Protein AF-A0A958NZI2-F1 (afdb_monomer_lite)

Radius of gyration: 19.56 Å; chains: 1; bounding box: 43×53×58 Å

Sequence (113 aa):
MKIILSMVALLSASAFACPEFNGTYTCTSEGQSGQMEIKTYQENGIYVYETDGDKLYADGQERPVQEEDLVGTMSATCSGSSLVMNLQGDYLENGQKAGVLTMTSTVTATDAG

Foldseek 3Di:
DDDDPPPPPPPPPVPLDEAFPADWDWDDDPNDIDIWGWGWDDDPNWIWIDIPRDIATQPQDWDWDDDPQWTWTKHWHGDRQKIKMWTWTFGDDVNHGPDIDTDIDIDGDDDPD

Secondary structure (DSSP, 8-state):
----------------PPPP--EEEEEEETTEEEEEEEEEEEETTEEEEEETTEEEESS---EEEE-SSEEEEEEEEEETTEEEEEEEEEEEETTEEEEEEEEEEEEE-----

Structure (mmCIF, N/CA/C/O backbone):
data_AF-A0A958NZI2-F1
#
_entry.id   AF-A0A958NZI2-F1
#
loop_
_atom_site.group_PDB
_atom_site.id
_atom_site.type_symbol
_atom_site.label_atom_id
_atom_site.label_alt_id
_atom_site.label_comp_id
_atom_site.label_asym_id
_atom_site.label_entity_id
_atom_site.label_seq_id
_atom_site.pdbx_PDB_ins_code
_atom_site.Cartn_x
_atom_site.Cartn_y
_atom_site.Cartn_z
_atom_site.occupancy
_atom_site.B_iso_or_equiv
_atom_site.auth_seq_id
_atom_site.auth_comp_id
_atom_site.auth_asym_id
_atom_site.auth_atom_id
_atom_site.pdbx_PDB_model_num
ATOM 1 N N . MET A 1 1 ? -27.410 -36.488 38.075 1.00 38.28 1 MET A N 1
ATOM 2 C CA . MET A 1 1 ? -27.055 -35.962 36.739 1.00 38.28 1 MET A CA 1
ATOM 3 C C . MET A 1 1 ? -26.396 -34.604 36.922 1.00 38.28 1 MET A C 1
ATOM 5 O O . MET A 1 1 ? -27.049 -33.701 37.422 1.00 38.28 1 MET A O 1
ATOM 9 N N . LYS A 1 2 ? -25.096 -34.483 36.629 1.00 37.75 2 LYS A N 1
ATOM 10 C CA . LYS A 1 2 ? -24.357 -33.211 36.651 1.00 37.75 2 LYS A CA 1
ATOM 11 C C . LYS A 1 2 ? -24.243 -32.732 35.205 1.00 37.75 2 LYS A C 1
ATOM 13 O O . LYS A 1 2 ? -23.544 -33.364 34.423 1.00 37.75 2 LYS A O 1
ATOM 18 N N . ILE A 1 3 ? -24.969 -31.675 34.855 1.00 50.19 3 ILE A N 1
ATOM 19 C CA . ILE A 1 3 ? -24.854 -31.013 33.554 1.00 50.19 3 ILE A CA 1
ATOM 20 C C . ILE A 1 3 ? -23.773 -29.947 33.718 1.00 50.19 3 ILE A C 1
ATOM 22 O O . ILE A 1 3 ? -23.974 -28.958 34.418 1.00 50.19 3 ILE A O 1
ATOM 26 N N . ILE A 1 4 ? -22.600 -30.200 33.143 1.00 54.97 4 ILE A N 1
ATOM 27 C CA . ILE A 1 4 ? -21.525 -29.213 33.055 1.00 54.97 4 ILE A CA 1
ATOM 28 C C . ILE A 1 4 ? -21.888 -28.303 31.884 1.00 54.97 4 ILE A C 1
ATOM 30 O O . ILE A 1 4 ? -21.826 -28.705 30.724 1.00 54.97 4 ILE A O 1
ATOM 34 N N . LEU A 1 5 ? -22.339 -27.096 32.215 1.00 56.09 5 LEU A N 1
ATOM 35 C CA . LEU A 1 5 ? -22.581 -26.019 31.267 1.00 56.09 5 LEU A CA 1
ATOM 36 C C . LEU A 1 5 ? -21.208 -25.523 30.779 1.00 56.09 5 LEU A C 1
ATOM 38 O O . LEU A 1 5 ? -20.579 -24.677 31.412 1.00 56.09 5 LEU A O 1
ATOM 42 N N . SER A 1 6 ? -20.700 -26.102 29.689 1.00 51.41 6 SER A N 1
ATOM 43 C CA . SER A 1 6 ? -19.527 -25.580 28.980 1.00 51.41 6 SER A CA 1
ATOM 44 C C . SER A 1 6 ? -19.913 -24.277 28.295 1.00 51.41 6 SER A C 1
ATOM 46 O O . SER A 1 6 ? -20.386 -24.249 27.162 1.00 51.41 6 SER A O 1
ATOM 48 N N . MET A 1 7 ? -19.728 -23.190 29.032 1.00 57.25 7 MET A N 1
ATOM 49 C CA . MET A 1 7 ? -19.792 -21.822 28.549 1.00 57.25 7 MET A CA 1
ATOM 50 C C . MET A 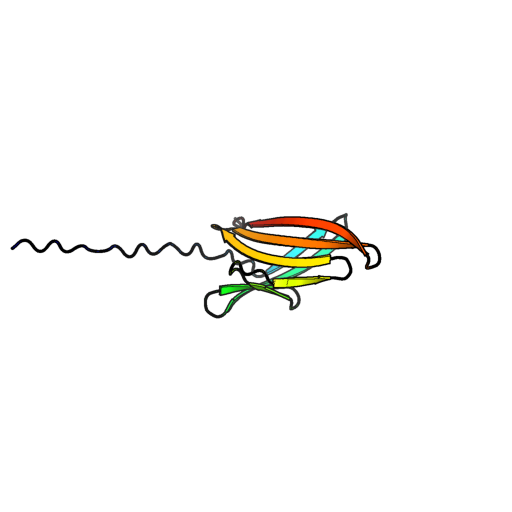1 7 ? -18.564 -21.611 27.657 1.00 57.25 7 MET A C 1
ATOM 52 O O . MET A 1 7 ? -17.478 -21.279 28.128 1.00 57.25 7 MET A O 1
ATOM 56 N N . VAL A 1 8 ? -18.712 -21.925 26.367 1.00 57.53 8 VAL A N 1
ATOM 57 C CA . VAL A 1 8 ? -17.721 -21.593 25.342 1.00 57.53 8 VAL A CA 1
ATOM 58 C C . VAL A 1 8 ? -17.672 -20.074 25.289 1.00 57.53 8 VAL A C 1
ATOM 60 O O . VAL A 1 8 ? -18.560 -19.427 24.737 1.00 57.53 8 VAL A O 1
ATOM 63 N N . ALA A 1 9 ? -16.658 -19.509 25.940 1.00 52.34 9 ALA A N 1
ATOM 64 C CA . ALA A 1 9 ? -16.269 -18.132 25.744 1.00 52.34 9 ALA A CA 1
ATOM 65 C C . ALA A 1 9 ? -15.953 -17.981 24.254 1.00 52.34 9 ALA A C 1
ATOM 67 O O . ALA A 1 9 ? -14.936 -18.477 23.768 1.00 52.34 9 ALA A O 1
ATOM 68 N N . LEU A 1 10 ? -16.870 -17.342 23.529 1.00 47.50 10 LEU A N 1
ATOM 69 C CA . LEU A 1 10 ? -16.576 -16.684 22.269 1.00 47.50 10 LEU A CA 1
ATOM 70 C C . LEU A 1 10 ? -15.480 -15.677 22.602 1.00 47.50 10 LEU A C 1
ATOM 72 O O . LEU A 1 10 ? -15.757 -14.570 23.056 1.00 47.50 10 LEU A O 1
ATOM 76 N N . LEU A 1 11 ? -14.231 -16.120 22.469 1.00 51.53 11 LEU A N 1
ATOM 77 C CA . LEU A 1 11 ? -13.080 -15.254 22.350 1.00 51.53 11 LEU A CA 1
ATOM 78 C C . LEU A 1 11 ? -13.381 -14.402 21.126 1.00 51.53 11 LEU A C 1
ATOM 80 O O . LEU A 1 11 ? -13.112 -14.794 19.993 1.00 51.53 11 LEU A O 1
ATOM 84 N N . SER A 1 12 ? -14.024 -13.263 21.368 1.00 43.66 12 SER A N 1
ATOM 85 C CA . SER A 1 12 ? -13.928 -12.090 20.533 1.00 43.66 12 SER A CA 1
ATOM 86 C C . SER A 1 12 ? -12.436 -11.843 20.412 1.00 43.66 12 SER A C 1
ATOM 88 O O . SER A 1 12 ? -11.841 -11.193 21.273 1.00 43.66 12 SER A O 1
ATOM 90 N N . ALA A 1 13 ? -11.817 -12.461 19.401 1.00 48.84 13 ALA A N 1
ATOM 91 C CA . ALA A 1 13 ? -10.584 -11.965 18.846 1.00 48.84 13 ALA A CA 1
ATOM 92 C C . ALA A 1 13 ? -10.862 -10.479 18.705 1.00 48.84 13 ALA A C 1
ATOM 94 O O . ALA A 1 13 ? -11.782 -10.091 17.982 1.00 48.84 13 ALA A O 1
ATOM 95 N N . SER A 1 14 ? -10.205 -9.673 19.534 1.00 45.91 14 SER A N 1
ATOM 96 C CA . SER A 1 14 ? -10.146 -8.249 19.311 1.00 45.91 14 SER A CA 1
ATOM 97 C C . SER A 1 14 ? -9.627 -8.158 17.892 1.00 45.91 14 SER A C 1
ATOM 99 O O . SER A 1 14 ? -8.452 -8.434 17.649 1.00 45.91 14 SER A O 1
ATOM 101 N N . ALA A 1 15 ? -10.538 -7.934 16.945 1.00 51.19 15 ALA A N 1
ATOM 102 C CA . ALA A 1 15 ? -10.196 -7.468 15.630 1.00 51.19 15 ALA A CA 1
ATOM 103 C C . ALA A 1 15 ? -9.432 -6.195 15.947 1.00 51.19 15 ALA A C 1
ATOM 105 O O . ALA A 1 15 ? -10.035 -5.189 16.317 1.00 51.19 15 ALA A O 1
ATOM 106 N N . PHE A 1 16 ? -8.105 -6.308 16.015 1.00 58.41 16 PHE A N 1
ATOM 107 C CA . PHE A 1 16 ? -7.236 -5.161 16.110 1.00 58.41 16 PHE A CA 1
ATOM 108 C C . PHE A 1 16 ? -7.561 -4.411 14.833 1.00 58.41 16 PHE A C 1
ATOM 110 O O . PHE A 1 16 ? -7.219 -4.858 13.738 1.00 58.41 16 PHE A O 1
ATOM 117 N N . ALA A 1 17 ? -8.420 -3.407 14.997 1.00 77.75 17 ALA A N 1
ATOM 118 C CA . ALA A 1 17 ? -8.918 -2.592 13.922 1.00 77.75 17 ALA A CA 1
ATOM 119 C C . ALA A 1 17 ? -7.688 -2.074 13.198 1.00 77.75 17 ALA A C 1
ATOM 121 O O . ALA A 1 17 ? -6.765 -1.555 13.830 1.00 77.75 17 ALA A O 1
ATOM 122 N N . CYS A 1 18 ? -7.653 -2.296 11.892 1.00 89.00 18 CYS A N 1
ATOM 123 C CA . CYS A 1 18 ? -6.639 -1.706 11.052 1.00 89.00 18 CYS A CA 1
ATOM 124 C C . CYS A 1 18 ? -6.509 -0.210 11.380 1.00 89.00 18 CYS A C 1
ATOM 126 O O . CYS A 1 18 ? -7.534 0.444 11.605 1.00 89.00 18 CYS A O 1
ATOM 128 N N . PRO A 1 19 ? -5.285 0.337 11.439 1.00 91.19 19 PRO A N 1
ATOM 129 C CA . PRO A 1 19 ? -5.101 1.753 11.726 1.00 91.19 19 PRO A CA 1
ATOM 130 C C . PRO A 1 19 ? -5.814 2.602 10.673 1.00 91.19 19 PRO A C 1
ATOM 132 O O . PRO A 1 19 ? -5.777 2.275 9.488 1.00 91.19 19 PRO A O 1
ATOM 135 N N . GLU A 1 20 ? -6.445 3.694 11.092 1.00 91.62 20 GLU A N 1
ATOM 136 C CA . GLU A 1 20 ? -7.002 4.681 10.171 1.00 91.62 20 GLU A CA 1
ATOM 137 C C . GLU A 1 20 ? -5.969 5.772 9.896 1.00 91.62 20 GLU A C 1
ATOM 139 O O . GLU A 1 20 ? -5.447 6.393 10.821 1.00 91.62 20 GLU A O 1
ATOM 144 N N . PHE A 1 21 ? -5.694 6.023 8.618 1.00 90.38 21 PHE A N 1
ATOM 145 C CA . PHE A 1 21 ? -4.736 7.035 8.168 1.00 90.38 21 PHE A CA 1
ATOM 146 C C . PHE A 1 21 ? -5.452 8.189 7.464 1.00 90.38 21 PHE A C 1
ATOM 148 O O . PHE A 1 21 ? -4.999 8.674 6.440 1.00 90.38 21 PHE A O 1
ATOM 155 N N . ASN A 1 22 ? -6.626 8.590 7.950 1.00 93.19 22 ASN A N 1
ATOM 156 C CA . ASN A 1 22 ? -7.406 9.650 7.315 1.00 93.19 22 ASN A CA 1
ATOM 157 C C . ASN A 1 22 ? -6.683 11.006 7.416 1.00 93.19 22 ASN A C 1
ATOM 159 O O . ASN A 1 22 ? -6.495 11.519 8.519 1.00 93.19 22 ASN A O 1
ATOM 163 N N . GLY A 1 23 ? -6.330 11.616 6.281 1.00 92.94 23 GLY A N 1
ATOM 164 C CA . GLY A 1 23 ? -5.757 12.965 6.251 1.00 92.94 23 GLY A CA 1
ATOM 165 C C . GLY A 1 23 ? -4.849 13.255 5.058 1.00 92.94 23 GLY A C 1
ATOM 166 O O . GLY A 1 23 ? -4.695 12.442 4.152 1.00 92.94 23 GLY A O 1
ATOM 167 N N . THR A 1 24 ? -4.236 14.440 5.068 1.00 93.69 24 THR A N 1
ATOM 168 C CA . THR A 1 24 ? -3.229 14.849 4.080 1.00 93.69 24 THR A CA 1
ATOM 169 C C . THR A 1 24 ? -1.833 14.728 4.681 1.00 93.69 24 THR A C 1
ATOM 171 O O . THR A 1 24 ? -1.531 15.344 5.703 1.00 93.69 24 THR A O 1
ATOM 174 N N . TYR A 1 25 ? -0.968 13.972 4.017 1.00 89.69 25 TYR A N 1
ATOM 175 C CA . TYR A 1 25 ? 0.402 13.690 4.421 1.00 89.69 25 TYR A CA 1
ATOM 176 C C . TYR A 1 25 ? 1.382 14.339 3.454 1.00 89.69 25 TYR A C 1
ATOM 178 O O . TYR A 1 25 ? 1.090 14.517 2.275 1.00 89.69 25 TYR A O 1
ATOM 186 N N . THR A 1 26 ? 2.559 14.706 3.957 1.00 90.69 26 THR A N 1
ATOM 187 C CA . THR A 1 26 ? 3.672 15.143 3.110 1.00 90.69 26 THR A CA 1
ATOM 188 C C . THR A 1 26 ? 4.646 13.986 2.958 1.00 90.69 26 THR A C 1
ATOM 190 O O . THR A 1 26 ? 5.216 13.525 3.945 1.00 90.69 26 THR A O 1
ATOM 193 N N . CYS A 1 27 ? 4.840 13.526 1.728 1.00 83.88 27 CYS A N 1
ATOM 194 C CA . CYS A 1 27 ? 5.830 12.517 1.384 1.00 83.88 27 CYS A CA 1
ATOM 195 C C . CYS A 1 27 ? 7.086 13.224 0.885 1.00 83.88 27 CYS A C 1
ATOM 197 O O . CYS A 1 27 ? 7.041 13.907 -0.136 1.00 83.88 27 CYS A O 1
ATOM 199 N N . THR A 1 28 ? 8.202 13.064 1.596 1.00 88.69 28 THR A N 1
ATOM 200 C CA . THR A 1 28 ? 9.498 13.600 1.171 1.00 88.69 28 THR A CA 1
ATOM 201 C C . THR A 1 28 ? 10.415 12.461 0.747 1.00 88.69 28 THR A C 1
ATOM 203 O O . THR A 1 28 ? 10.701 11.572 1.545 1.00 88.69 28 THR A O 1
ATOM 206 N N . SER A 1 29 ? 10.898 12.506 -0.494 1.00 84.75 29 SER A N 1
ATOM 207 C CA . SER A 1 29 ? 11.868 11.560 -1.050 1.00 84.75 29 SER A CA 1
ATOM 208 C C . SER A 1 29 ? 12.923 12.317 -1.851 1.00 84.75 29 SER A C 1
ATOM 210 O O . SER A 1 29 ? 12.585 13.192 -2.642 1.00 84.75 29 SER A O 1
ATOM 212 N N . GLU A 1 30 ? 14.203 12.031 -1.603 1.00 87.44 30 GLU A N 1
ATOM 213 C CA . GLU A 1 30 ? 15.353 12.608 -2.327 1.00 87.44 30 GLU A CA 1
ATOM 214 C C . GLU A 1 30 ? 15.323 14.145 -2.505 1.00 87.44 30 GLU A C 1
ATOM 216 O O . GLU A 1 30 ? 15.787 14.698 -3.499 1.00 87.44 30 GLU A O 1
ATOM 221 N N . GLY A 1 31 ? 14.783 14.866 -1.516 1.00 84.62 31 GLY A N 1
ATOM 222 C CA . GLY A 1 31 ? 14.685 16.332 -1.535 1.00 84.62 31 GLY A CA 1
ATOM 223 C C . GLY A 1 31 ? 13.467 16.889 -2.281 1.00 84.62 31 GLY A C 1
ATOM 224 O O . GLY A 1 31 ? 13.278 18.105 -2.301 1.00 84.62 31 GLY A O 1
ATOM 225 N N . GLN A 1 32 ? 12.617 16.031 -2.844 1.00 83.31 32 GLN A N 1
ATOM 226 C CA . GLN A 1 32 ? 11.296 16.385 -3.351 1.00 83.31 32 GLN A CA 1
ATOM 227 C C . GLN A 1 32 ? 10.239 16.109 -2.283 1.00 83.31 32 GLN A C 1
ATOM 229 O O . GLN A 1 32 ? 10.297 15.094 -1.594 1.00 83.31 32 GLN A O 1
ATOM 234 N N . SER A 1 33 ? 9.269 17.014 -2.153 1.00 90.31 33 SER A N 1
ATOM 235 C CA . SER A 1 33 ? 8.109 16.836 -1.279 1.00 90.31 33 SER A CA 1
ATOM 236 C C . SER A 1 33 ? 6.832 16.876 -2.105 1.00 90.31 33 SER A C 1
ATOM 238 O O . SER A 1 33 ? 6.612 17.828 -2.853 1.00 90.31 33 SER A O 1
ATOM 240 N N . GLY A 1 34 ? 5.991 15.862 -1.937 1.00 89.06 34 GLY A N 1
ATOM 241 C CA . GLY A 1 34 ? 4.628 15.806 -2.453 1.00 89.06 34 GLY A CA 1
ATOM 242 C C . GLY A 1 34 ? 3.619 15.779 -1.311 1.00 89.06 34 GLY A C 1
ATOM 243 O O . GLY A 1 34 ? 3.960 15.416 -0.184 1.00 89.06 34 GLY A O 1
ATOM 244 N N . GLN A 1 35 ? 2.380 16.174 -1.594 1.00 92.50 35 GLN A N 1
ATOM 245 C CA . GLN A 1 35 ? 1.255 15.929 -0.694 1.00 92.50 35 GLN A CA 1
ATOM 246 C C . GLN A 1 35 ? 0.437 14.751 -1.206 1.00 92.50 35 GLN A C 1
ATOM 248 O O . GLN A 1 35 ? 0.289 14.585 -2.411 1.00 92.50 35 GLN A O 1
ATOM 253 N N . MET A 1 36 ? -0.088 13.968 -0.274 1.00 91.06 36 MET A N 1
ATOM 254 C CA . MET A 1 36 ? -0.893 12.785 -0.530 1.00 91.06 36 MET A CA 1
ATOM 255 C C . MET A 1 36 ? -2.091 12.805 0.416 1.00 91.06 36 MET A C 1
ATOM 257 O O . MET A 1 36 ? -1.910 12.938 1.625 1.00 91.06 36 MET A O 1
ATOM 261 N N . GLU A 1 37 ? -3.309 12.693 -0.107 1.00 94.12 37 GLU A N 1
ATOM 262 C CA . GLU A 1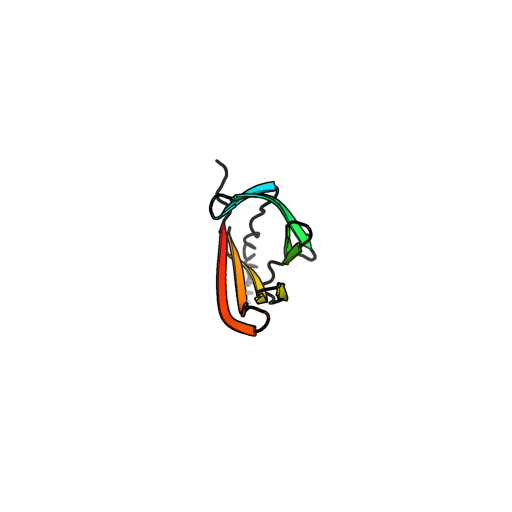 37 ? -4.501 12.475 0.718 1.00 94.12 37 GLU A CA 1
ATOM 263 C C . GLU A 1 37 ? -4.748 10.972 0.852 1.00 94.12 37 GLU A C 1
ATOM 265 O O . GLU A 1 37 ? -4.806 10.266 -0.151 1.00 94.12 37 GLU A O 1
ATOM 270 N N . ILE A 1 38 ? -4.911 10.497 2.084 1.00 94.56 38 ILE A N 1
ATOM 271 C CA . ILE A 1 38 ? -5.274 9.113 2.376 1.00 94.56 38 ILE A CA 1
ATOM 272 C C . ILE A 1 38 ? -6.667 9.101 3.003 1.00 94.56 38 ILE A C 1
ATOM 274 O O . ILE A 1 38 ? -6.949 9.837 3.955 1.00 94.56 38 ILE A O 1
ATOM 278 N N . LYS A 1 39 ? -7.538 8.234 2.484 1.00 95.44 39 LYS A N 1
ATOM 279 C CA . LYS A 1 39 ? -8.867 7.944 3.034 1.00 95.44 39 LYS A CA 1
ATOM 280 C C . LYS A 1 39 ? -8.922 6.493 3.474 1.00 95.44 39 LYS A C 1
ATOM 282 O O . LYS A 1 39 ? -8.534 5.600 2.734 1.00 95.44 39 LYS A O 1
ATOM 287 N N . THR A 1 40 ? -9.414 6.248 4.679 1.00 95.06 40 THR A N 1
ATOM 288 C CA . THR A 1 40 ? -9.632 4.907 5.222 1.00 95.06 40 THR A CA 1
ATOM 289 C C . THR A 1 40 ? -11.119 4.692 5.456 1.00 95.06 40 THR A C 1
ATOM 291 O O . THR A 1 40 ? -11.770 5.493 6.126 1.00 95.06 40 THR A O 1
ATOM 294 N N . TYR A 1 41 ? -11.661 3.605 4.918 1.00 94.56 41 TYR A N 1
ATOM 295 C CA . TYR A 1 41 ? -13.047 3.192 5.134 1.00 94.56 41 TYR A CA 1
ATOM 296 C C . TYR A 1 41 ? -13.165 1.669 5.126 1.00 94.56 41 TYR A C 1
ATOM 298 O O . TYR A 1 41 ? -12.196 0.963 4.860 1.00 94.56 41 TYR A O 1
ATOM 306 N N . GLN A 1 42 ? -14.353 1.148 5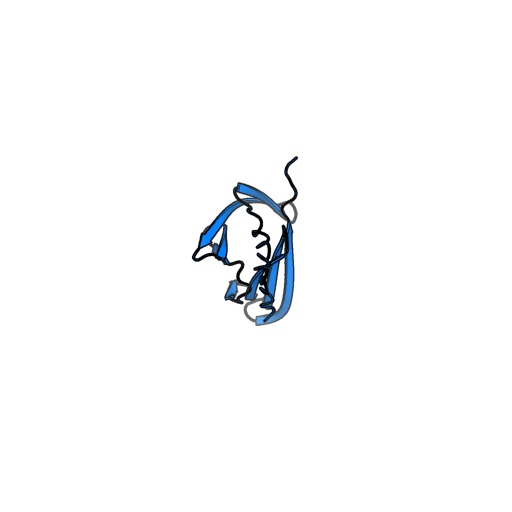.438 1.00 94.25 42 GLN A N 1
ATOM 307 C CA . GLN A 1 42 ? -14.635 -0.278 5.316 1.00 94.25 42 GLN A CA 1
ATOM 308 C C . GLN A 1 42 ? -15.566 -0.560 4.142 1.00 94.25 42 GLN A C 1
ATOM 310 O O . GLN A 1 42 ? -16.607 0.079 3.991 1.00 94.25 42 GLN A O 1
ATOM 315 N N . GLU A 1 43 ? -15.227 -1.579 3.362 1.00 94.50 43 GLU A N 1
ATOM 316 C CA . GLU A 1 43 ? -16.069 -2.144 2.315 1.00 94.50 43 GLU A CA 1
ATOM 317 C C . GLU A 1 43 ? -16.254 -3.635 2.616 1.00 94.50 43 GLU A C 1
ATOM 319 O O . GLU A 1 43 ? -15.287 -4.387 2.693 1.00 94.50 43 GLU A O 1
ATOM 324 N N . ASN A 1 44 ? -17.493 -4.073 2.858 1.00 92.88 44 ASN A N 1
ATOM 325 C CA . ASN A 1 44 ? -17.808 -5.466 3.215 1.00 92.88 44 ASN A CA 1
ATOM 326 C C . ASN A 1 44 ? -17.013 -6.015 4.425 1.00 92.88 44 ASN A C 1
ATOM 328 O O . ASN A 1 44 ? -16.687 -7.199 4.477 1.00 92.88 44 ASN A O 1
ATOM 332 N N . GLY A 1 45 ? -16.703 -5.158 5.406 1.00 90.06 45 GLY A N 1
ATOM 333 C CA . GLY A 1 45 ? -15.932 -5.526 6.603 1.00 90.06 45 GLY A CA 1
ATOM 334 C C . GLY A 1 45 ? -14.415 -5.609 6.393 1.00 90.06 45 GLY A C 1
ATOM 335 O O . GLY A 1 45 ? -13.700 -5.999 7.312 1.00 90.06 45 GLY A O 1
ATOM 336 N N . ILE A 1 46 ? -13.920 -5.236 5.210 1.00 93.19 46 ILE A N 1
ATOM 337 C CA . ILE A 1 46 ? -12.494 -5.123 4.889 1.00 93.19 46 ILE A CA 1
ATOM 338 C C . ILE A 1 46 ? -12.108 -3.647 4.94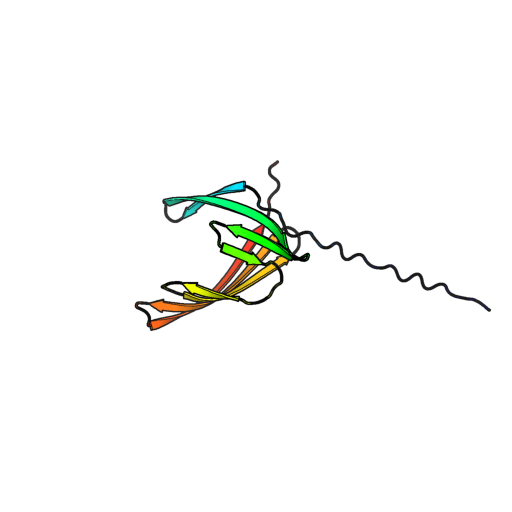4 1.00 93.19 46 ILE A C 1
ATOM 340 O O . ILE A 1 46 ? -12.821 -2.806 4.400 1.00 93.19 46 ILE A O 1
ATOM 344 N N . TYR A 1 47 ? -10.978 -3.329 5.573 1.00 95.00 47 TYR A N 1
ATOM 345 C CA . TYR A 1 47 ? -10.426 -1.977 5.535 1.00 95.00 47 TYR A CA 1
ATOM 346 C C . TYR A 1 47 ? -9.825 -1.676 4.163 1.00 95.00 47 TYR A C 1
ATOM 348 O O . TYR A 1 47 ? -9.057 -2.471 3.619 1.00 95.00 47 TYR A O 1
ATOM 356 N N . VAL A 1 48 ? -10.177 -0.513 3.630 1.00 96.38 48 VAL A N 1
ATOM 357 C CA . VAL A 1 48 ? -9.722 0.012 2.348 1.00 96.38 48 VAL A CA 1
ATOM 358 C C . VAL A 1 48 ? -9.000 1.325 2.601 1.00 96.38 48 VAL A C 1
ATOM 360 O O . VAL A 1 48 ? -9.550 2.220 3.246 1.00 96.38 48 VAL A O 1
ATOM 363 N N . TYR A 1 49 ? -7.782 1.420 2.082 1.00 96.06 49 TYR A N 1
ATOM 364 C CA . TYR A 1 49 ? -6.971 2.629 2.062 1.00 96.06 49 TYR A CA 1
ATOM 365 C C . TYR A 1 49 ? -6.961 3.170 0.641 1.00 96.06 49 TYR A C 1
ATOM 367 O O . TYR A 1 49 ? -6.545 2.468 -0.278 1.00 96.06 49 TYR A O 1
ATOM 375 N N . GLU A 1 50 ? -7.460 4.384 0.461 1.00 95.81 50 GLU A N 1
ATOM 376 C CA . GLU A 1 50 ? -7.576 5.031 -0.837 1.00 95.81 50 GLU A CA 1
ATOM 377 C C . GLU A 1 50 ? -6.673 6.256 -0.910 1.00 95.81 50 GLU A C 1
ATOM 379 O O . GLU A 1 50 ? -6.740 7.129 -0.041 1.00 95.81 50 GLU A O 1
ATOM 384 N N . THR A 1 51 ? -5.875 6.312 -1.972 1.00 93.50 51 THR A N 1
ATOM 385 C CA . THR A 1 51 ? -4.926 7.385 -2.260 1.00 93.50 51 THR A CA 1
ATOM 386 C C . THR A 1 51 ? -5.001 7.715 -3.742 1.00 93.50 51 THR A C 1
ATOM 388 O O . THR A 1 51 ? -4.829 6.824 -4.562 1.00 93.50 51 THR A O 1
ATOM 391 N N . ASP A 1 52 ? -5.283 8.970 -4.098 1.00 88.56 52 ASP A N 1
ATOM 392 C CA . ASP A 1 52 ? -5.344 9.444 -5.496 1.00 88.56 52 ASP A CA 1
ATOM 393 C C . ASP A 1 52 ? -6.231 8.598 -6.446 1.00 88.56 52 ASP A C 1
ATOM 395 O O . ASP A 1 52 ? -6.089 8.636 -7.666 1.00 88.56 52 ASP A O 1
ATOM 399 N N . GLY A 1 53 ? -7.210 7.878 -5.885 1.00 89.19 53 GLY A N 1
ATOM 400 C CA . GLY A 1 53 ? -8.128 6.986 -6.604 1.00 89.19 53 GLY A CA 1
ATOM 401 C C . GLY A 1 53 ? -7.725 5.507 -6.590 1.00 89.19 53 GLY A C 1
ATOM 402 O O . GLY A 1 53 ? -8.573 4.654 -6.866 1.00 89.19 53 GLY A O 1
ATOM 403 N N . ASP A 1 54 ? -6.490 5.192 -6.202 1.00 91.50 54 ASP A N 1
ATOM 404 C CA . ASP A 1 54 ? -6.013 3.824 -6.022 1.00 91.50 54 ASP A CA 1
ATOM 405 C C . ASP A 1 54 ? -6.445 3.262 -4.675 1.00 91.50 54 ASP A C 1
ATOM 407 O O . ASP A 1 54 ? -6.464 3.962 -3.663 1.00 91.50 54 ASP A O 1
ATOM 411 N N . LYS A 1 55 ? -6.796 1.973 -4.658 1.00 95.38 55 LYS A N 1
ATOM 412 C CA . LYS A 1 55 ? -7.341 1.292 -3.480 1.00 95.38 55 LYS A CA 1
ATOM 413 C C . LYS A 1 55 ? -6.468 0.132 -3.044 1.00 95.38 55 LYS A C 1
ATOM 415 O O . LYS A 1 55 ? -6.188 -0.783 -3.818 1.00 95.38 55 LYS A O 1
ATOM 420 N N . LEU A 1 56 ? -6.159 0.109 -1.756 1.00 96.12 56 LEU A N 1
ATOM 421 C CA . LEU A 1 56 ? -5.463 -0.974 -1.087 1.00 96.12 56 LEU A CA 1
ATOM 422 C C . LEU A 1 56 ? -6.384 -1.635 -0.059 1.00 96.12 56 LEU A C 1
ATOM 424 O O . LEU A 1 56 ? -6.780 -1.026 0.932 1.00 96.12 56 LEU A O 1
ATOM 428 N N . TYR A 1 57 ? -6.704 -2.904 -0.294 1.00 96.56 57 TYR A N 1
ATOM 429 C CA . TYR A 1 57 ? -7.563 -3.707 0.573 1.00 96.56 57 TYR A CA 1
ATOM 430 C C . TYR A 1 57 ? -6.710 -4.491 1.571 1.00 96.56 57 TYR A C 1
ATOM 432 O O . TYR A 1 57 ? -5.830 -5.257 1.178 1.00 96.56 57 TYR A O 1
ATOM 440 N N . ALA A 1 58 ? -6.985 -4.331 2.863 1.00 96.50 58 ALA A N 1
ATOM 441 C CA . ALA A 1 58 ? -6.258 -5.007 3.933 1.00 96.50 58 ALA A CA 1
ATOM 442 C C . ALA A 1 58 ? -6.829 -6.400 4.258 1.00 96.50 58 ALA A C 1
ATOM 444 O O . ALA A 1 58 ? -7.162 -6.702 5.404 1.00 96.50 58 ALA A O 1
ATOM 445 N N . ASP A 1 59 ? -6.973 -7.245 3.239 1.00 95.81 59 ASP A N 1
ATOM 446 C CA . ASP A 1 59 ? -7.527 -8.605 3.332 1.00 95.81 59 ASP A CA 1
ATOM 447 C C . ASP A 1 59 ? -6.494 -9.720 3.095 1.00 95.81 59 ASP A C 1
ATOM 449 O O . ASP A 1 59 ? -6.836 -10.903 3.097 1.00 95.81 59 ASP A O 1
ATOM 453 N N . GLY A 1 60 ? -5.232 -9.350 2.878 1.00 96.31 60 GLY A N 1
ATOM 454 C CA . GLY A 1 60 ? -4.127 -10.257 2.585 1.00 96.31 60 GLY A CA 1
ATOM 455 C C . GLY A 1 60 ? -4.168 -10.891 1.202 1.00 96.31 60 GLY A C 1
ATOM 456 O O . GLY A 1 60 ? -3.320 -11.730 0.910 1.00 96.31 60 GLY A O 1
ATOM 457 N N . GLN A 1 61 ? -5.116 -10.512 0.343 1.00 97.12 61 GLN A N 1
ATOM 458 C CA . GLN A 1 61 ? -5.181 -11.045 -1.011 1.00 97.12 61 GLN A CA 1
ATOM 459 C C . GLN A 1 61 ? -4.183 -10.330 -1.917 1.00 97.12 61 GLN A C 1
ATOM 461 O O . GLN A 1 61 ? -4.143 -9.098 -1.985 1.00 97.12 61 GLN A O 1
ATOM 466 N N . GLU A 1 62 ? -3.400 -11.121 -2.642 1.00 97.50 62 GLU A N 1
ATOM 467 C CA . GLU A 1 62 ? -2.513 -10.625 -3.686 1.00 97.50 62 GLU A CA 1
ATOM 468 C C . GLU A 1 62 ? -3.321 -10.110 -4.878 1.00 97.50 62 GLU A C 1
ATOM 470 O O . GLU A 1 62 ? -4.191 -10.799 -5.416 1.00 97.50 62 GLU A O 1
ATOM 475 N N . ARG A 1 63 ? -3.019 -8.885 -5.298 1.00 96.88 63 ARG A N 1
ATOM 476 C CA . ARG A 1 63 ? -3.610 -8.224 -6.463 1.00 96.88 63 ARG A CA 1
ATOM 477 C C . ARG A 1 63 ? -2.507 -7.793 -7.418 1.00 96.88 63 ARG A C 1
ATOM 479 O O . ARG A 1 63 ? -1.431 -7.434 -6.945 1.00 96.88 63 ARG A O 1
ATOM 486 N N . PRO A 1 64 ? -2.743 -7.833 -8.738 1.00 96.69 64 PRO A N 1
ATOM 487 C CA . PRO A 1 64 ? -1.733 -7.441 -9.708 1.00 96.69 64 PRO A CA 1
ATOM 488 C C . PRO A 1 64 ? -1.378 -5.958 -9.564 1.00 96.69 64 PRO A C 1
ATOM 490 O O . PRO A 1 64 ? -2.256 -5.124 -9.358 1.00 96.69 64 PRO A O 1
ATOM 493 N N . VAL A 1 65 ? -0.094 -5.653 -9.721 1.00 94.75 65 VAL A N 1
ATOM 494 C CA . VAL A 1 65 ? 0.450 -4.301 -9.876 1.00 94.75 65 VAL A CA 1
ATOM 495 C C . VAL A 1 65 ? 1.137 -4.247 -11.232 1.00 94.75 65 VAL A C 1
ATOM 497 O O . VAL A 1 65 ? 1.912 -5.147 -11.570 1.00 94.75 65 VAL A O 1
ATOM 500 N N . GLN A 1 66 ? 0.821 -3.222 -12.016 1.00 93.38 66 GLN A N 1
ATOM 501 C CA . GLN A 1 66 ? 1.405 -3.002 -13.331 1.00 93.38 66 GLN A CA 1
ATOM 502 C C . GLN A 1 66 ? 1.746 -1.524 -13.487 1.00 93.38 66 GLN A C 1
ATOM 504 O O . GLN A 1 66 ? 0.901 -0.721 -13.868 1.00 93.38 66 GLN A O 1
ATOM 509 N N . GLU A 1 67 ? 3.005 -1.219 -13.212 1.00 90.94 67 GLU A N 1
ATOM 510 C CA . GLU A 1 67 ? 3.638 0.074 -13.439 1.00 90.94 67 GLU A CA 1
ATOM 511 C C . GLU A 1 67 ? 4.613 -0.033 -14.621 1.00 90.94 67 GLU A C 1
ATOM 513 O O . GLU A 1 67 ? 4.894 -1.125 -15.126 1.00 90.94 67 GLU A O 1
ATOM 518 N N . GLU A 1 68 ? 5.140 1.102 -15.083 1.00 92.06 68 GLU A N 1
ATOM 519 C CA . GLU A 1 68 ? 6.084 1.151 -16.210 1.00 92.06 68 GLU A CA 1
ATOM 520 C C . GLU A 1 68 ? 7.345 0.298 -15.967 1.00 92.06 68 GLU A C 1
ATOM 522 O O . GLU A 1 68 ? 7.835 -0.376 -16.877 1.00 92.06 68 GLU A O 1
ATOM 527 N N . ASP A 1 69 ? 7.841 0.292 -14.731 1.00 95.38 69 ASP A N 1
ATOM 528 C CA . ASP A 1 69 ? 9.082 -0.352 -14.304 1.00 95.38 69 ASP A CA 1
ATOM 529 C C . ASP A 1 69 ? 8.858 -1.563 -13.382 1.00 95.38 69 ASP A C 1
ATOM 531 O O . ASP A 1 69 ? 9.819 -2.183 -12.919 1.00 95.38 69 ASP A O 1
ATOM 535 N N . LEU A 1 70 ? 7.604 -1.949 -13.128 1.00 95.56 70 LEU A N 1
ATOM 536 C CA . LEU A 1 70 ? 7.278 -3.042 -12.219 1.00 95.56 70 LEU A CA 1
ATOM 537 C C . LEU A 1 70 ? 6.025 -3.806 -12.651 1.00 95.56 70 LEU A C 1
ATOM 539 O O . LEU A 1 70 ? 4.939 -3.248 -12.771 1.00 95.56 70 LEU A O 1
ATOM 543 N N . VAL A 1 71 ? 6.151 -5.129 -12.772 1.00 97.00 71 VAL A N 1
ATOM 544 C CA . VAL A 1 71 ? 5.005 -6.034 -12.947 1.00 97.00 71 VAL A CA 1
ATOM 545 C C . VAL A 1 71 ? 5.029 -7.087 -11.851 1.00 97.00 71 VAL A C 1
ATOM 547 O O . VAL A 1 71 ? 5.988 -7.849 -11.736 1.00 97.00 71 VAL A O 1
ATOM 550 N N . GLY A 1 72 ? 3.979 -7.156 -11.039 1.00 97.25 72 GLY A N 1
ATOM 551 C CA . GLY A 1 72 ? 3.977 -8.029 -9.871 1.00 97.25 72 GLY A CA 1
ATOM 552 C C . GLY A 1 72 ? 2.633 -8.157 -9.180 1.00 97.25 72 GLY A C 1
ATOM 553 O O . GLY A 1 72 ? 1.577 -7.960 -9.780 1.00 97.25 72 GLY A O 1
ATOM 554 N N . THR A 1 73 ? 2.687 -8.498 -7.899 1.00 97.88 73 THR A N 1
ATOM 555 C CA . THR A 1 73 ? 1.545 -8.552 -6.998 1.00 97.88 73 THR A CA 1
ATOM 556 C C . THR A 1 73 ? 1.816 -7.764 -5.725 1.00 97.88 73 THR A C 1
ATOM 558 O O . THR A 1 73 ? 2.946 -7.679 -5.240 1.00 97.88 73 THR A O 1
ATOM 561 N N . MET A 1 74 ? 0.751 -7.195 -5.168 1.00 97.69 74 MET A N 1
ATOM 562 C CA . MET A 1 74 ? 0.750 -6.542 -3.868 1.00 97.69 74 MET A CA 1
ATOM 563 C C . MET A 1 74 ? -0.369 -7.107 -2.994 1.00 97.69 74 MET A C 1
ATOM 565 O O . MET A 1 74 ? -1.474 -7.360 -3.470 1.00 97.69 74 MET A O 1
ATOM 569 N N . SER A 1 75 ? -0.094 -7.282 -1.706 1.00 97.38 75 SER A N 1
ATOM 570 C CA . SER A 1 75 ? -1.087 -7.600 -0.677 1.00 97.38 75 SER A CA 1
ATOM 571 C C . SER A 1 75 ? -0.912 -6.679 0.524 1.00 97.38 75 SER A C 1
ATOM 573 O O . SER A 1 75 ? 0.180 -6.159 0.764 1.00 97.38 75 SER A O 1
ATOM 575 N N . ALA A 1 76 ? -1.979 -6.494 1.300 1.00 97.31 76 ALA A N 1
ATOM 576 C CA . ALA A 1 76 ? -1.920 -5.768 2.559 1.00 97.31 76 ALA A CA 1
ATOM 577 C C . ALA A 1 76 ? -2.702 -6.486 3.658 1.00 97.31 76 ALA A C 1
ATOM 579 O O . ALA A 1 76 ? -3.766 -7.048 3.414 1.00 97.31 76 ALA A O 1
ATOM 580 N N . THR A 1 77 ? -2.185 -6.455 4.881 1.00 95.44 77 THR A N 1
ATOM 581 C CA . THR A 1 77 ? -2.815 -7.029 6.078 1.00 95.44 77 THR A CA 1
ATOM 582 C C . THR A 1 77 ? -2.556 -6.146 7.279 1.00 95.44 77 THR A C 1
ATOM 584 O O . THR A 1 77 ? -1.501 -5.521 7.372 1.00 95.44 77 THR A O 1
ATOM 587 N N . CYS A 1 78 ? -3.465 -6.150 8.243 1.00 92.88 78 CYS A N 1
ATOM 588 C CA . CYS A 1 78 ? -3.262 -5.431 9.493 1.00 92.88 78 CYS A CA 1
ATOM 589 C C . CYS A 1 78 ? -2.663 -6.346 10.557 1.00 92.88 78 CYS A C 1
ATOM 591 O O . CYS A 1 78 ? -3.087 -7.488 10.729 1.00 92.88 78 CYS A O 1
ATOM 593 N N . SER A 1 79 ? -1.682 -5.823 11.287 1.00 90.56 79 SER A N 1
ATOM 594 C CA . SER A 1 79 ? -1.029 -6.498 12.404 1.00 90.56 79 SER A CA 1
ATOM 595 C C . SER A 1 79 ? -0.919 -5.525 13.573 1.00 90.56 79 SER A C 1
ATOM 597 O O . SER A 1 79 ? -0.000 -4.710 13.634 1.00 90.56 79 SER A O 1
ATOM 599 N N . GLY A 1 80 ? -1.871 -5.593 14.506 1.00 86.81 80 GLY A N 1
ATOM 600 C CA . GLY A 1 80 ? -1.966 -4.625 15.600 1.00 86.81 80 GLY A CA 1
ATOM 601 C C . GLY A 1 80 ? -2.364 -3.240 15.082 1.00 86.81 80 GLY A C 1
ATOM 602 O O . GLY A 1 80 ? -3.349 -3.121 14.363 1.00 86.81 80 GLY A O 1
ATOM 603 N N . SER A 1 81 ? -1.592 -2.208 15.429 1.00 88.12 81 SER A N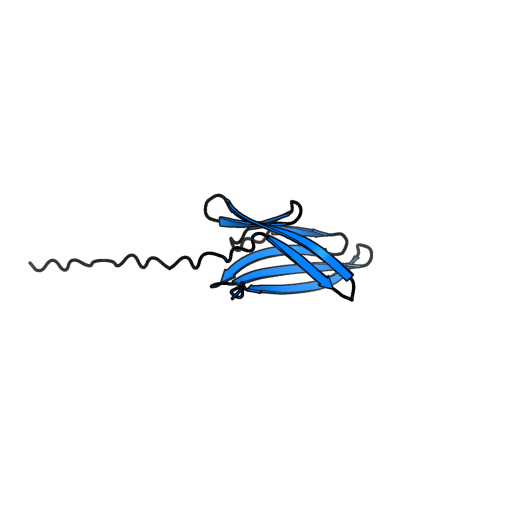 1
ATOM 604 C CA . SER A 1 81 ? -1.774 -0.821 14.961 1.00 88.12 81 SER A CA 1
ATOM 605 C C . SER A 1 81 ? -1.018 -0.506 13.663 1.00 88.12 81 SER A C 1
ATOM 607 O O . SER A 1 81 ? -0.798 0.663 13.330 1.00 88.12 81 SER A O 1
ATOM 609 N N . SER A 1 82 ? -0.599 -1.544 12.938 1.00 91.56 82 SER A N 1
ATOM 610 C CA . SER A 1 82 ? 0.198 -1.417 11.724 1.00 91.56 82 SER A CA 1
ATOM 611 C C . SER A 1 82 ? -0.506 -2.023 10.517 1.00 91.56 82 SER A C 1
ATOM 613 O O . SER A 1 82 ? -1.108 -3.094 10.602 1.00 91.56 82 SER A O 1
ATOM 615 N N . LEU A 1 83 ? -0.362 -1.360 9.374 1.00 94.12 83 LEU A N 1
ATOM 616 C CA . LEU A 1 83 ? -0.646 -1.900 8.053 1.00 94.12 83 LEU A CA 1
ATOM 617 C C . LEU A 1 83 ? 0.652 -2.467 7.473 1.00 94.12 83 LEU A C 1
ATOM 619 O O . LEU A 1 83 ? 1.634 -1.743 7.313 1.00 94.12 83 LEU A O 1
ATOM 623 N N . VAL A 1 84 ? 0.661 -3.759 7.166 1.00 95.75 84 VAL A N 1
ATOM 624 C CA . VAL A 1 84 ? 1.783 -4.455 6.533 1.00 95.75 84 VAL A CA 1
ATOM 625 C C . VAL A 1 84 ? 1.436 -4.691 5.073 1.00 95.75 84 VAL A C 1
ATOM 627 O O . VAL A 1 84 ? 0.419 -5.315 4.778 1.00 95.75 84 VAL A O 1
ATOM 630 N N . MET A 1 85 ? 2.286 -4.216 4.174 1.00 96.94 85 MET A N 1
ATOM 631 C CA . MET A 1 85 ? 2.157 -4.374 2.730 1.00 96.94 85 MET A CA 1
ATOM 632 C C . MET A 1 85 ? 3.302 -5.231 2.213 1.00 96.94 85 MET A C 1
ATOM 634 O O . MET A 1 85 ? 4.452 -5.013 2.594 1.00 96.94 85 MET A O 1
ATOM 638 N N . ASN A 1 86 ? 3.003 -6.174 1.329 1.00 97.44 86 ASN A N 1
ATOM 639 C CA . ASN A 1 86 ? 4.005 -6.989 0.654 1.00 97.44 86 ASN A CA 1
ATOM 640 C C . ASN A 1 86 ? 3.854 -6.806 -0.848 1.00 97.44 86 ASN A C 1
ATOM 642 O O . ASN A 1 86 ? 2.764 -6.998 -1.379 1.00 97.44 86 ASN A O 1
ATOM 6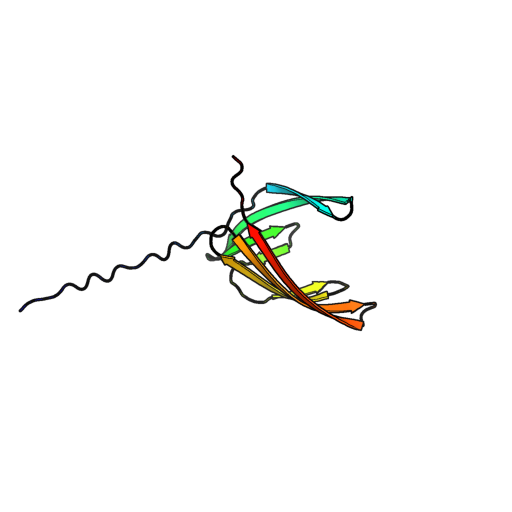46 N N . LEU A 1 87 ? 4.951 -6.456 -1.506 1.00 97.38 87 LEU A N 1
ATOM 647 C CA . LEU A 1 87 ? 5.068 -6.291 -2.944 1.00 97.38 87 LEU A CA 1
ATOM 648 C C . LEU A 1 87 ? 6.111 -7.282 -3.454 1.00 97.38 87 LEU A C 1
ATOM 650 O O . LEU A 1 87 ? 7.232 -7.330 -2.942 1.00 97.38 87 LEU A O 1
ATOM 654 N N . GLN A 1 88 ? 5.758 -8.052 -4.473 1.00 97.62 88 GLN A N 1
ATOM 655 C CA . GLN A 1 88 ? 6.679 -8.942 -5.166 1.00 97.62 88 GLN A CA 1
ATOM 656 C C . GLN A 1 88 ? 6.461 -8.820 -6.667 1.00 97.62 88 GLN A C 1
ATOM 658 O O . GLN A 1 88 ? 5.331 -8.870 -7.134 1.00 97.62 88 GLN A O 1
ATOM 663 N N . GLY A 1 89 ? 7.530 -8.686 -7.444 1.00 97.62 89 GLY A N 1
ATOM 664 C CA . GLY A 1 89 ? 7.392 -8.559 -8.887 1.00 97.62 89 GLY A CA 1
ATOM 665 C C . GLY A 1 89 ? 8.708 -8.546 -9.630 1.00 97.62 89 GLY A C 1
ATOM 666 O O . GLY A 1 89 ? 9.785 -8.593 -9.039 1.00 97.62 89 GLY A O 1
ATOM 667 N N . ASP A 1 90 ? 8.601 -8.463 -10.944 1.00 97.88 90 ASP A N 1
ATOM 668 C CA . ASP A 1 90 ? 9.721 -8.281 -11.845 1.00 97.88 90 ASP A CA 1
ATOM 669 C C . ASP A 1 90 ? 9.955 -6.785 -12.052 1.00 97.88 90 ASP A C 1
ATOM 671 O O . ASP A 1 90 ? 9.067 -6.073 -12.520 1.00 97.88 90 ASP A O 1
ATOM 675 N N . TYR A 1 91 ? 11.157 -6.322 -11.705 1.00 96.31 91 TYR A N 1
ATOM 676 C CA . TYR A 1 91 ? 11.611 -4.977 -12.047 1.00 96.31 91 TYR A CA 1
ATOM 677 C C . TYR A 1 91 ? 12.011 -4.953 -13.521 1.00 96.31 91 TYR A C 1
ATOM 679 O O . TYR A 1 91 ? 12.762 -5.828 -13.978 1.00 96.31 91 TYR A O 1
ATOM 687 N N . LEU A 1 92 ? 11.501 -3.975 -14.260 1.00 96.25 92 LEU A N 1
ATOM 688 C CA . LEU A 1 92 ? 11.691 -3.828 -15.693 1.00 96.25 92 LEU A CA 1
ATOM 689 C C . LEU A 1 92 ? 12.576 -2.616 -15.988 1.00 96.25 92 LEU A C 1
ATOM 691 O O . LEU A 1 92 ? 12.301 -1.508 -15.546 1.00 96.25 92 LEU A O 1
ATOM 695 N N . GLU A 1 93 ? 13.599 -2.813 -16.813 1.00 95.25 93 GLU A N 1
ATOM 696 C CA . GLU A 1 93 ? 14.398 -1.736 -17.389 1.00 95.25 93 GLU A CA 1
ATOM 697 C C . GLU A 1 93 ? 14.189 -1.759 -18.907 1.00 95.25 93 GLU A C 1
ATOM 699 O O . GLU A 1 93 ? 14.455 -2.765 -19.570 1.00 95.25 93 GLU A O 1
ATOM 704 N N . ASN A 1 94 ? 13.648 -0.673 -19.469 1.00 93.88 94 ASN A N 1
ATOM 705 C CA . ASN A 1 94 ? 13.267 -0.586 -20.888 1.00 93.88 94 ASN A CA 1
ATOM 706 C C . ASN A 1 94 ? 12.319 -1.720 -21.341 1.00 93.88 94 ASN A C 1
ATOM 708 O O . ASN A 1 94 ? 12.460 -2.274 -22.434 1.00 93.88 94 ASN A O 1
ATOM 712 N N . GLY A 1 95 ? 11.369 -2.102 -20.480 1.00 91.75 95 GLY A N 1
ATOM 713 C CA . GLY A 1 95 ? 10.402 -3.175 -20.745 1.00 91.75 95 GLY A CA 1
ATOM 714 C C . GLY A 1 95 ? 10.984 -4.594 -20.703 1.00 91.75 95 GLY A C 1
ATOM 715 O O . GLY A 1 95 ? 10.279 -5.554 -21.018 1.00 91.75 95 GLY A O 1
ATOM 716 N N . GLN A 1 96 ? 12.253 -4.755 -20.322 1.00 95.00 96 GLN A N 1
ATOM 717 C CA . GLN A 1 96 ? 12.893 -6.055 -20.138 1.00 95.00 96 GLN A CA 1
ATOM 718 C C . GLN A 1 96 ? 13.119 -6.326 -18.656 1.00 95.00 96 GLN A C 1
ATOM 720 O O . GLN A 1 96 ? 13.511 -5.438 -17.908 1.00 95.00 96 GLN A O 1
ATOM 725 N N . LYS A 1 97 ? 12.908 -7.574 -18.229 1.00 96.19 97 LYS A N 1
ATOM 726 C CA . LYS A 1 97 ? 13.167 -7.984 -16.847 1.00 96.19 97 LYS A CA 1
ATOM 727 C C . LYS A 1 97 ? 14.636 -7.756 -16.485 1.00 96.19 97 LYS A C 1
ATOM 729 O O . LYS A 1 97 ? 15.512 -8.456 -16.993 1.00 96.19 97 LYS A O 1
ATOM 734 N N . ALA A 1 98 ? 14.870 -6.824 -15.569 1.00 96.75 98 ALA A N 1
ATOM 735 C CA . ALA A 1 98 ? 16.177 -6.497 -15.011 1.00 96.75 98 ALA A CA 1
ATOM 736 C C . ALA A 1 98 ? 16.413 -7.186 -13.656 1.00 96.75 98 ALA A C 1
ATOM 738 O O . ALA A 1 98 ? 17.553 -7.470 -13.291 1.00 96.75 98 ALA A O 1
ATOM 739 N N . GLY A 1 99 ? 15.346 -7.524 -12.923 1.00 96.94 99 GLY A N 1
ATOM 740 C CA . GLY A 1 99 ? 15.466 -8.207 -11.638 1.00 96.94 99 GLY A CA 1
ATOM 741 C C . GLY A 1 99 ? 14.136 -8.648 -11.044 1.00 96.94 99 GLY A C 1
ATOM 742 O O . GLY A 1 99 ? 13.089 -8.544 -11.677 1.00 96.94 99 GLY A O 1
ATOM 743 N N . VAL A 1 100 ? 14.201 -9.156 -9.814 1.00 96.50 100 VAL A N 1
ATOM 744 C CA . VAL A 1 100 ? 13.030 -9.430 -8.976 1.00 96.50 100 VAL A CA 1
ATOM 745 C C . VAL A 1 100 ? 13.073 -8.464 -7.802 1.00 96.50 100 VAL A C 1
ATOM 747 O O . VAL A 1 100 ? 14.068 -8.410 -7.079 1.00 96.50 100 VAL A O 1
ATOM 750 N N . LEU A 1 101 ? 11.996 -7.715 -7.620 1.00 95.38 101 LEU A N 1
ATOM 751 C CA . LEU A 1 101 ? 11.764 -6.870 -6.465 1.00 95.38 101 LEU A CA 1
ATOM 752 C C . LEU A 1 101 ? 10.938 -7.651 -5.442 1.00 95.38 101 LEU A C 1
ATOM 754 O O . LEU A 1 101 ? 9.946 -8.301 -5.768 1.00 95.38 101 LEU A O 1
ATOM 758 N N . THR A 1 102 ? 11.348 -7.602 -4.181 1.00 95.88 102 THR A N 1
ATOM 759 C CA . THR A 1 102 ? 10.532 -8.057 -3.054 1.00 95.88 102 THR A CA 1
ATOM 760 C C . THR A 1 102 ? 10.670 -7.027 -1.950 1.00 95.88 102 THR A C 1
ATOM 762 O O . THR A 1 102 ? 11.779 -6.741 -1.501 1.00 95.88 102 THR A O 1
ATOM 765 N N . MET A 1 103 ? 9.550 -6.443 -1.546 1.00 95.56 103 MET A N 1
ATOM 766 C CA . MET A 1 103 ? 9.496 -5.360 -0.577 1.00 95.56 103 MET A CA 1
ATOM 767 C C . MET A 1 103 ? 8.384 -5.631 0.429 1.00 95.56 103 MET A C 1
ATOM 769 O O . MET A 1 103 ? 7.243 -5.891 0.054 1.00 95.56 103 MET A O 1
ATOM 773 N N . THR A 1 104 ? 8.714 -5.510 1.710 1.00 96.12 104 THR A N 1
ATOM 774 C CA . THR A 1 104 ? 7.731 -5.456 2.792 1.00 96.12 104 THR A CA 1
ATOM 775 C C . THR A 1 104 ? 7.782 -4.064 3.401 1.00 96.12 104 THR A C 1
ATOM 777 O O . THR A 1 104 ? 8.837 -3.622 3.853 1.00 96.12 104 THR A O 1
ATOM 780 N N . SER A 1 105 ? 6.645 -3.376 3.415 1.00 94.38 105 SER A N 1
ATOM 781 C CA . SER A 1 105 ? 6.485 -2.069 4.047 1.00 94.38 105 SER A CA 1
ATOM 782 C C . SER A 1 105 ? 5.549 -2.190 5.244 1.00 94.38 105 SER A C 1
ATOM 784 O O . SER A 1 105 ? 4.589 -2.957 5.221 1.00 94.38 105 SER A O 1
ATOM 786 N N . THR A 1 106 ? 5.846 -1.470 6.321 1.00 94.12 106 THR A N 1
ATOM 787 C CA . THR A 1 106 ? 5.007 -1.419 7.523 1.00 94.12 106 THR A CA 1
ATOM 788 C C . THR A 1 106 ? 4.722 0.032 7.854 1.00 94.12 106 THR A C 1
ATOM 790 O O . THR A 1 106 ? 5.644 0.802 8.119 1.00 94.12 106 THR A O 1
ATOM 793 N N . VAL A 1 107 ? 3.444 0.395 7.857 1.00 90.69 107 VAL A N 1
ATOM 794 C CA . VAL A 1 107 ? 2.971 1.723 8.246 1.00 90.69 107 VAL A CA 1
ATOM 795 C C . VAL A 1 107 ? 2.301 1.593 9.600 1.00 90.69 107 VAL A C 1
ATOM 797 O O . VAL A 1 107 ? 1.349 0.833 9.751 1.00 90.69 107 VAL A O 1
ATOM 800 N N . THR A 1 108 ? 2.793 2.327 10.590 1.00 89.19 108 THR A N 1
ATOM 801 C CA . THR A 1 108 ? 2.258 2.299 11.954 1.00 89.19 108 THR A CA 1
ATOM 802 C C . THR A 1 108 ? 1.697 3.666 12.289 1.00 89.19 108 THR A C 1
ATOM 804 O O . THR A 1 108 ? 2.398 4.666 12.144 1.00 89.19 108 THR A O 1
ATOM 807 N N . ALA A 1 109 ? 0.455 3.712 12.771 1.00 78.56 109 ALA A N 1
ATOM 808 C CA . ALA A 1 109 ? -0.067 4.927 13.376 1.00 78.56 109 ALA A CA 1
ATOM 809 C C . ALA A 1 109 ? 0.682 5.160 14.695 1.00 78.56 109 ALA A C 1
ATOM 811 O O . ALA A 1 109 ? 0.574 4.366 15.629 1.00 78.56 109 ALA A O 1
ATOM 812 N N . THR A 1 110 ? 1.482 6.219 14.759 1.00 75.94 110 THR A N 1
ATOM 813 C CA . THR A 1 110 ? 2.014 6.726 16.024 1.00 75.94 110 THR A CA 1
ATOM 814 C C . THR A 1 110 ? 1.045 7.782 16.522 1.00 75.94 110 THR A C 1
ATOM 816 O O . THR A 1 110 ? 0.749 8.706 15.763 1.00 75.94 110 THR A O 1
ATOM 819 N N . ASP A 1 111 ? 0.541 7.645 17.749 1.00 59.34 111 ASP A N 1
ATOM 820 C CA . ASP A 1 111 ? -0.364 8.630 18.344 1.00 59.34 111 ASP A CA 1
ATOM 821 C C . ASP A 1 111 ? 0.183 10.051 18.133 1.00 59.34 111 ASP A C 1
ATOM 823 O O . ASP A 1 111 ? 1.324 10.357 18.494 1.00 59.34 111 ASP A O 1
ATOM 827 N N . ALA A 1 112 ? -0.632 10.916 17.526 1.00 51.53 112 ALA A N 1
ATOM 828 C CA . ALA A 1 112 ? -0.403 12.350 17.573 1.00 51.53 112 ALA A CA 1
ATOM 829 C C . ALA A 1 112 ? -0.752 12.787 19.000 1.00 51.53 112 ALA A C 1
ATOM 831 O O . ALA A 1 112 ? -1.929 12.908 19.340 1.00 51.53 112 ALA A O 1
ATOM 832 N N . GLY A 1 113 ? 0.272 12.879 19.853 1.00 40.66 113 GLY A N 1
ATOM 833 C CA . GLY A 1 113 ? 0.141 13.380 21.223 1.00 40.66 113 GLY A CA 1
ATOM 834 C C . GLY A 1 113 ? -0.426 14.792 21.303 1.00 40.66 113 GLY A C 1
ATOM 835 O O . GLY A 1 113 ? -0.330 15.540 20.303 1.00 40.66 113 GLY A O 1
#

pLDDT: mean 85.9, std 16.75, range [37.75, 97.88]